Protein AF-A0A8J7HAN5-F1 (afdb_monomer_lite)

InterPro domains:
  IPR027417 P-loop containing nucleoside triphosphate hydrolase [G3DSA:3.40.50.300] (6-75)
  IPR027417 P-loop containing nucleoside triphosphate hydrolase [SSF52540] (19-69)

Sequence (77 aa):
MNPLNKPKSLQDILKQRQQSGFVGREEQVNVFRQNLKLPLEDSRRHFLFNVWGQGRVGKTTLLRQFRQIAESYKVSP

Organism: NCBI:txid1725252

pLDDT: mean 82.45, std 14.67, range [42.78, 96.25]

Radius of gyration: 15.97 Å; chains: 1; bounding box: 31×27×50 Å

Structure (mmCIF, N/CA/C/O backbone):
data_AF-A0A8J7HAN5-F1
#
_entry.id   AF-A0A8J7HAN5-F1
#
loop_
_atom_site.group_PDB
_atom_site.id
_atom_site.type_symbol
_atom_site.label_atom_id
_atom_site.label_alt_id
_atom_site.label_comp_id
_atom_site.label_asym_id
_atom_site.label_entity_id
_atom_site.label_seq_id
_atom_site.pdbx_PDB_ins_code
_atom_site.Cartn_x
_atom_site.Cartn_y
_atom_site.Cartn_z
_atom_site.occupancy
_atom_site.B_iso_or_equiv
_atom_site.auth_seq_id
_atom_site.auth_comp_id
_atom_site.auth_asym_id
_atom_site.auth_atom_id
_atom_site.pdbx_PDB_model_num
ATOM 1 N N . MET A 1 1 ? 7.056 -9.073 36.347 1.00 45.41 1 MET A N 1
ATOM 2 C CA . MET A 1 1 ? 5.875 -8.690 35.538 1.00 45.41 1 MET A CA 1
ATOM 3 C C . MET A 1 1 ? 6.239 -8.830 34.068 1.00 45.41 1 MET A C 1
ATOM 5 O O . MET A 1 1 ? 7.110 -8.101 33.617 1.00 45.41 1 MET A O 1
ATOM 9 N N . ASN A 1 2 ? 5.632 -9.773 33.341 1.00 43.16 2 ASN A N 1
ATOM 10 C CA . ASN A 1 2 ? 5.879 -9.932 31.905 1.00 43.16 2 ASN A CA 1
ATOM 11 C C . ASN A 1 2 ? 5.128 -8.834 31.125 1.00 43.16 2 ASN A C 1
ATOM 13 O O . ASN A 1 2 ? 3.898 -8.795 31.198 1.00 43.16 2 ASN A O 1
ATOM 17 N N . PRO A 1 3 ? 5.813 -7.966 30.357 1.00 57.00 3 PRO A N 1
ATOM 18 C CA . PRO A 1 3 ? 5.183 -6.863 29.618 1.00 57.00 3 PRO A CA 1
ATOM 19 C C . PRO A 1 3 ? 4.264 -7.316 28.464 1.00 57.00 3 PRO A C 1
ATOM 21 O O . PRO A 1 3 ? 3.608 -6.486 27.841 1.00 57.00 3 PRO A O 1
ATOM 24 N N . LEU A 1 4 ? 4.179 -8.623 28.200 1.00 62.00 4 LEU A N 1
ATOM 25 C CA . LEU A 1 4 ? 3.404 -9.236 27.115 1.00 62.00 4 LEU A CA 1
ATOM 26 C C . LEU A 1 4 ? 1.919 -9.482 27.438 1.00 62.00 4 LEU A C 1
ATOM 28 O O . LEU A 1 4 ? 1.167 -9.836 26.538 1.00 62.00 4 LEU A O 1
ATOM 32 N N . ASN A 1 5 ? 1.480 -9.274 28.686 1.00 62.16 5 ASN A N 1
ATOM 33 C CA . ASN A 1 5 ? 0.115 -9.596 29.133 1.00 62.16 5 ASN A CA 1
ATOM 34 C C . ASN A 1 5 ? -0.725 -8.354 29.490 1.00 62.16 5 ASN A C 1
ATOM 36 O O . ASN A 1 5 ? -1.517 -8.372 30.431 1.00 62.16 5 ASN A O 1
ATOM 40 N N . LYS A 1 6 ? -0.558 -7.244 28.755 1.00 69.12 6 LYS A N 1
ATOM 41 C CA . LYS A 1 6 ? -1.517 -6.131 28.839 1.00 69.12 6 LYS A CA 1
ATOM 42 C C . LYS A 1 6 ? -2.760 -6.481 28.011 1.00 69.12 6 LYS A C 1
ATOM 44 O O . LYS A 1 6 ? -2.611 -6.724 26.811 1.00 69.12 6 LYS A O 1
ATOM 49 N N . PRO A 1 7 ? -3.973 -6.486 28.596 1.00 76.12 7 PRO A N 1
ATOM 50 C CA . PRO A 1 7 ? -5.189 -6.631 27.808 1.00 76.12 7 PRO A CA 1
ATOM 51 C C . PRO A 1 7 ? -5.242 -5.499 26.777 1.00 76.12 7 PRO A C 1
ATOM 53 O O . PRO A 1 7 ? -5.030 -4.332 27.120 1.00 76.12 7 PRO A O 1
ATOM 56 N N . LYS A 1 8 ? -5.468 -5.848 25.503 1.00 78.06 8 LYS A N 1
ATOM 57 C CA . LYS A 1 8 ? -5.577 -4.861 24.420 1.00 78.06 8 LYS A CA 1
ATOM 58 C C . LYS A 1 8 ? -6.655 -3.848 24.788 1.00 78.06 8 LYS A C 1
ATOM 60 O O . LYS A 1 8 ? -7.768 -4.237 25.144 1.00 78.06 8 LYS A O 1
ATOM 65 N N . SER A 1 9 ? -6.336 -2.561 24.690 1.00 87.06 9 SER A N 1
ATOM 66 C CA . SER A 1 9 ? -7.332 -1.528 24.957 1.00 87.06 9 SER A CA 1
ATOM 67 C C . SER A 1 9 ? -8.449 -1.594 23.912 1.00 87.06 9 SER A C 1
ATOM 69 O O . SER A 1 9 ? -8.246 -2.067 22.790 1.00 87.06 9 SER A O 1
ATOM 71 N N . LEU A 1 10 ? -9.629 -1.063 24.241 1.00 80.81 10 LEU A N 1
ATOM 72 C CA . LEU A 1 10 ? -10.714 -0.911 23.267 1.00 80.81 10 LEU A CA 1
ATOM 73 C C . LEU A 1 10 ? -10.236 -0.159 22.012 1.00 80.81 10 LEU A C 1
ATOM 75 O O . LEU A 1 10 ? -10.617 -0.508 20.898 1.00 80.81 10 LEU A O 1
ATOM 79 N N . GLN A 1 11 ? -9.343 0.820 22.178 1.00 79.69 11 GLN A N 1
ATOM 80 C CA . GLN A 1 11 ? -8.744 1.544 21.059 1.00 79.69 11 GLN A CA 1
ATOM 81 C C . GLN A 1 11 ? -7.865 0.643 20.184 1.00 79.69 11 GLN A C 1
ATOM 83 O O . GLN A 1 11 ? -7.918 0.757 18.961 1.00 79.69 11 GLN A O 1
ATOM 88 N N . ASP A 1 12 ? -7.087 -0.265 20.776 1.00 80.38 12 ASP A N 1
ATOM 89 C CA . ASP A 1 12 ? -6.254 -1.217 20.031 1.00 80.38 12 ASP A CA 1
ATOM 90 C C . ASP A 1 12 ? -7.111 -2.234 19.276 1.00 80.38 12 ASP A C 1
ATOM 92 O O . ASP A 1 12 ? -6.847 -2.528 18.110 1.00 80.38 12 ASP A O 1
ATOM 96 N N . ILE A 1 13 ? -8.186 -2.713 19.907 1.00 81.50 13 ILE A N 1
ATOM 97 C CA . ILE A 1 13 ? -9.153 -3.627 19.287 1.00 81.50 13 ILE A CA 1
ATOM 98 C C . ILE A 1 13 ? -9.851 -2.941 18.106 1.00 81.50 13 ILE A C 1
ATOM 100 O O . ILE A 1 13 ? -9.948 -3.522 17.024 1.00 81.50 13 ILE A O 1
ATOM 104 N N . LEU A 1 14 ? -10.303 -1.695 18.275 1.00 77.88 14 LEU A N 1
ATOM 105 C CA . LEU A 1 14 ? -10.943 -0.927 17.205 1.00 77.88 14 LEU A CA 1
ATOM 106 C C . LEU A 1 14 ? -9.968 -0.603 16.066 1.00 77.88 14 LEU A C 1
ATOM 108 O O . LEU A 1 14 ? -10.335 -0.760 14.904 1.00 77.88 14 LEU A O 1
ATOM 112 N N . LYS A 1 15 ? -8.715 -0.228 16.364 1.00 71.44 15 LYS A N 1
ATOM 113 C CA . LYS A 1 15 ? -7.668 -0.027 15.345 1.00 71.44 15 LYS A CA 1
ATOM 114 C C . LYS A 1 15 ? -7.405 -1.303 14.545 1.00 71.44 15 LYS A C 1
ATOM 116 O O . LYS A 1 15 ? -7.319 -1.233 13.322 1.00 71.44 15 LYS A O 1
ATOM 121 N N . GLN A 1 16 ? -7.315 -2.452 15.216 1.00 71.56 16 GLN A N 1
ATOM 122 C CA . GLN A 1 16 ? -7.116 -3.750 14.569 1.00 71.56 16 GLN A CA 1
ATOM 123 C C . G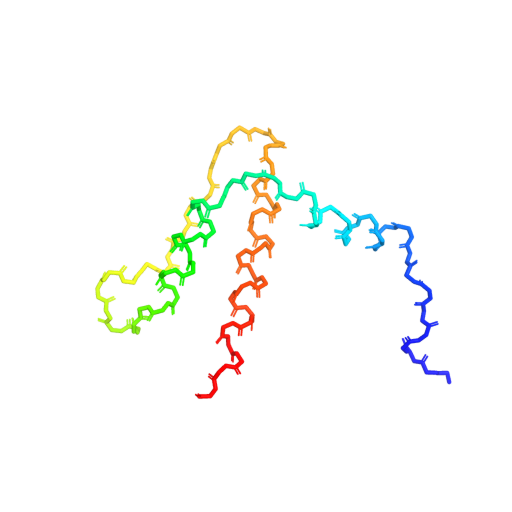LN A 1 16 ? -8.306 -4.109 13.662 1.00 71.56 16 GLN A C 1
ATOM 125 O O . GLN A 1 16 ? -8.115 -4.489 12.512 1.00 71.56 16 GLN A O 1
ATOM 130 N N . ARG A 1 17 ? -9.545 -3.928 14.136 1.00 68.88 17 ARG A N 1
ATOM 131 C CA . ARG A 1 17 ? -10.761 -4.211 13.348 1.00 68.88 17 ARG A CA 1
ATOM 132 C C . ARG A 1 17 ? -10.966 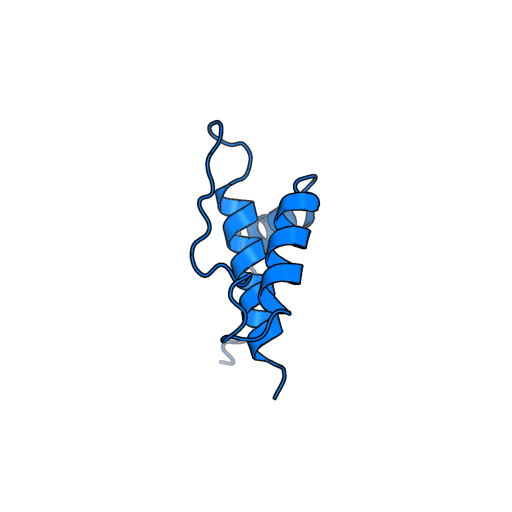-3.240 12.183 1.00 68.88 17 ARG A C 1
ATOM 134 O O . ARG A 1 17 ? -11.495 -3.616 11.141 1.00 68.88 17 ARG A O 1
ATOM 141 N N . GLN A 1 18 ? -10.518 -1.995 12.320 1.00 65.44 18 GLN A N 1
ATOM 142 C CA . GLN A 1 18 ? -10.570 -1.014 11.237 1.00 65.44 18 GLN A CA 1
ATOM 143 C C . GLN A 1 18 ? -9.615 -1.377 10.085 1.00 65.44 18 GLN A C 1
ATOM 145 O O . GLN A 1 18 ? -9.882 -1.013 8.943 1.00 65.44 18 GLN A O 1
ATOM 150 N N . GLN A 1 19 ? -8.539 -2.130 10.354 1.00 61.59 19 GLN A N 1
ATOM 151 C CA . GLN A 1 19 ? -7.667 -2.679 9.308 1.00 61.59 19 GLN A CA 1
ATOM 152 C C . GLN A 1 19 ? -8.348 -3.804 8.515 1.00 61.59 19 GLN A C 1
ATOM 154 O O . GLN A 1 19 ? -8.132 -3.883 7.310 1.00 61.59 19 GLN A O 1
ATOM 159 N N . SER A 1 20 ? -9.197 -4.623 9.153 1.00 56.59 20 SER A N 1
ATOM 160 C CA . SER A 1 20 ? -9.980 -5.673 8.475 1.00 56.59 20 SER A CA 1
ATOM 161 C C . SER A 1 20 ? -11.217 -5.150 7.737 1.00 56.59 20 SER A C 1
ATOM 163 O O . SER A 1 20 ? -11.744 -5.839 6.875 1.00 56.59 20 SER A O 1
ATOM 165 N N . GLY A 1 21 ? -11.678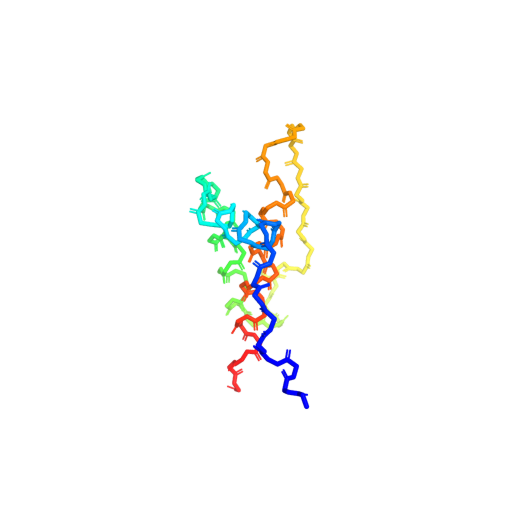 -3.935 8.053 1.00 54.88 21 GLY A N 1
ATOM 166 C CA . GLY A 1 21 ? -12.781 -3.260 7.356 1.00 54.88 21 GLY A CA 1
ATOM 167 C C . GLY A 1 21 ? -12.342 -2.418 6.153 1.00 54.88 21 GLY A C 1
ATOM 168 O O . GLY A 1 21 ? -13.102 -1.565 5.697 1.00 54.88 21 GLY A O 1
ATOM 169 N N . PHE A 1 22 ? -11.106 -2.583 5.676 1.00 63.53 22 PHE A N 1
ATOM 170 C CA . PHE A 1 22 ? -10.606 -1.857 4.513 1.00 63.53 22 PHE A CA 1
ATOM 171 C C . PHE A 1 22 ? -11.198 -2.456 3.232 1.00 63.53 22 PHE A C 1
ATOM 173 O O . PHE A 1 22 ? -10.676 -3.426 2.693 1.00 63.53 22 PHE A O 1
ATOM 180 N N . VAL A 1 23 ? -12.318 -1.893 2.780 1.00 64.94 23 VAL A N 1
ATOM 181 C CA . VAL A 1 23 ? -13.014 -2.309 1.557 1.00 64.94 23 VAL A CA 1
ATOM 182 C C . VAL A 1 23 ? -12.648 -1.371 0.407 1.00 64.94 23 VAL A C 1
ATOM 184 O O . VAL A 1 23 ? -12.609 -0.148 0.568 1.00 64.94 23 VAL A O 1
ATOM 187 N N . GLY A 1 24 ? -12.396 -1.952 -0.766 1.00 72.31 24 GLY A N 1
ATOM 188 C CA . GLY A 1 24 ? -11.919 -1.232 -1.943 1.00 72.31 24 GLY A CA 1
ATOM 189 C C . GLY A 1 24 ? -10.419 -0.927 -1.886 1.00 72.31 24 GLY A C 1
ATOM 190 O O . GLY A 1 24 ? -9.715 -1.285 -0.948 1.00 72.31 24 GLY A O 1
ATOM 191 N N . ARG A 1 25 ? -9.922 -0.243 -2.921 1.00 85.56 25 ARG A N 1
ATOM 192 C CA . ARG A 1 25 ? -8.498 0.099 -3.119 1.00 85.56 25 ARG A CA 1
ATOM 193 C C . ARG A 1 25 ? -7.548 -1.072 -3.397 1.00 85.56 25 ARG A C 1
ATOM 195 O O . ARG A 1 25 ? -6.330 -0.924 -3.272 1.00 85.56 25 ARG A O 1
ATOM 202 N N . GLU A 1 26 ? -8.091 -2.219 -3.794 1.00 87.00 26 GLU A N 1
ATOM 203 C CA . GLU A 1 26 ? -7.294 -3.392 -4.164 1.00 87.00 26 GLU A CA 1
ATOM 204 C C . GLU A 1 26 ? -6.320 -3.085 -5.298 1.00 87.00 26 GLU A C 1
ATOM 206 O O . GLU A 1 26 ? -5.178 -3.529 -5.260 1.00 87.00 26 GLU A O 1
ATOM 211 N N . GLU A 1 27 ? -6.734 -2.262 -6.260 1.00 90.12 27 GLU A N 1
ATOM 212 C CA . GLU A 1 27 ? -5.877 -1.829 -7.358 1.00 90.12 27 GLU A CA 1
ATOM 213 C C . GLU A 1 27 ? -4.643 -1.075 -6.847 1.00 90.12 27 GLU A C 1
ATOM 215 O O . GLU A 1 27 ? -3.520 -1.445 -7.175 1.00 90.12 27 GLU A O 1
ATOM 220 N N . GLN A 1 28 ? -4.814 -0.081 -5.967 1.00 93.19 28 GLN A N 1
ATOM 221 C CA . GLN A 1 28 ? -3.688 0.674 -5.407 1.00 93.19 28 GLN A CA 1
ATOM 222 C C . GLN A 1 28 ? -2.765 -0.225 -4.572 1.00 93.19 28 GLN A C 1
ATOM 224 O O . GLN A 1 28 ? -1.543 -0.085 -4.629 1.00 93.19 28 GLN A O 1
ATOM 229 N N . VAL A 1 29 ? -3.336 -1.167 -3.816 1.00 92.88 29 VAL A N 1
ATOM 230 C CA . VAL A 1 29 ? -2.573 -2.173 -3.065 1.00 92.88 29 VAL A CA 1
ATOM 231 C C . VAL A 1 29 ? -1.788 -3.091 -4.000 1.00 92.88 29 VAL A C 1
ATOM 233 O O . VAL A 1 29 ? -0.613 -3.360 -3.747 1.00 92.88 29 VAL A O 1
ATOM 236 N N . ASN A 1 30 ? -2.400 -3.547 -5.090 1.00 94.00 30 ASN A N 1
ATOM 237 C CA . ASN A 1 30 ? -1.750 -4.405 -6.069 1.00 94.00 30 ASN A CA 1
ATOM 238 C C . ASN A 1 30 ? -0.636 -3.665 -6.805 1.00 94.00 30 ASN A C 1
ATOM 240 O O . ASN A 1 30 ? 0.459 -4.209 -6.891 1.00 94.00 30 ASN A O 1
ATOM 244 N N . VAL A 1 31 ? -0.851 -2.421 -7.241 1.00 95.38 31 VAL A N 1
ATOM 245 C CA . VAL A 1 31 ? 0.201 -1.588 -7.850 1.00 95.38 31 VAL A CA 1
ATOM 246 C C . VAL A 1 31 ? 1.403 -1.471 -6.912 1.00 95.38 31 VAL A C 1
ATOM 248 O O . VAL A 1 31 ? 2.533 -1.723 -7.326 1.00 95.38 31 VAL A O 1
ATOM 251 N N . PHE A 1 32 ? 1.173 -1.180 -5.628 1.00 96.06 32 PHE A N 1
ATOM 252 C CA . PHE A 1 32 ? 2.255 -1.095 -4.647 1.00 96.06 32 PHE A CA 1
ATOM 253 C C . PHE A 1 32 ? 2.987 -2.435 -4.459 1.00 96.06 32 PHE A C 1
ATOM 255 O O . PHE A 1 32 ? 4.216 -2.473 -4.455 1.00 96.06 32 PHE A O 1
ATOM 262 N N . ARG A 1 33 ? 2.257 -3.556 -4.368 1.00 95.06 33 ARG A N 1
ATOM 263 C CA . ARG A 1 33 ? 2.856 -4.900 -4.271 1.00 95.06 33 ARG A CA 1
ATOM 264 C C . ARG A 1 33 ? 3.683 -5.263 -5.496 1.00 95.06 33 ARG A C 1
ATOM 266 O O . ARG A 1 33 ? 4.773 -5.795 -5.335 1.00 95.06 33 ARG A O 1
ATOM 273 N N . GLN A 1 34 ? 3.176 -5.010 -6.702 1.00 95.62 34 GLN A N 1
ATOM 274 C CA . GLN A 1 34 ? 3.914 -5.314 -7.929 1.00 95.62 34 GLN A CA 1
ATOM 275 C C . GLN A 1 34 ? 5.173 -4.453 -8.036 1.00 95.62 34 GLN A C 1
ATOM 277 O O . GLN A 1 34 ? 6.226 -4.971 -8.385 1.00 95.62 34 GLN A O 1
ATOM 282 N N . ASN A 1 35 ? 5.101 -3.183 -7.635 1.00 96.25 35 ASN A N 1
ATOM 283 C CA . ASN A 1 35 ? 6.267 -2.310 -7.581 1.00 96.25 35 ASN A CA 1
ATOM 284 C C . ASN A 1 35 ? 7.373 -2.843 -6.653 1.00 96.25 35 ASN A C 1
ATOM 286 O O . ASN A 1 35 ? 8.547 -2.788 -7.004 1.00 96.25 35 ASN A O 1
ATOM 290 N N . LEU A 1 36 ? 7.015 -3.389 -5.484 1.00 94.75 36 LEU A N 1
ATOM 291 C CA . LEU A 1 36 ? 7.995 -3.974 -4.559 1.00 94.75 36 LEU A CA 1
ATOM 292 C C . LEU A 1 36 ? 8.689 -5.228 -5.111 1.00 94.75 36 LEU A C 1
ATOM 294 O O . LEU A 1 36 ? 9.798 -5.529 -4.674 1.00 94.75 36 LEU A O 1
ATOM 298 N N . LYS A 1 37 ? 8.068 -5.931 -6.068 1.00 94.00 37 LYS A N 1
ATOM 299 C CA . LYS A 1 37 ? 8.659 -7.104 -6.730 1.00 94.00 37 LYS A CA 1
ATOM 300 C C . LYS A 1 37 ? 9.708 -6.763 -7.781 1.00 94.00 37 LYS A C 1
ATOM 302 O O . LYS A 1 37 ? 10.473 -7.643 -8.163 1.00 94.00 37 LYS A O 1
ATOM 307 N N . LEU A 1 38 ? 9.732 -5.526 -8.268 1.00 94.94 38 LEU A N 1
ATOM 308 C CA . LEU A 1 38 ? 10.731 -5.094 -9.241 1.00 94.94 38 LEU A CA 1
ATOM 309 C C . LEU A 1 38 ? 12.104 -4.957 -8.560 1.00 94.94 38 LEU A C 1
ATOM 311 O O . LEU A 1 38 ? 12.148 -4.499 -7.419 1.00 94.94 38 LEU A O 1
ATOM 315 N N . PRO A 1 39 ? 13.223 -5.305 -9.217 1.00 92.62 39 PRO A N 1
ATOM 316 C CA . PRO A 1 39 ? 14.574 -5.016 -8.723 1.00 92.62 39 PRO A CA 1
ATOM 317 C C . PRO A 1 39 ? 14.807 -3.522 -8.453 1.00 92.62 39 PRO A C 1
ATOM 319 O O . PRO A 1 39 ? 14.067 -2.676 -8.954 1.00 92.62 39 PRO A O 1
ATOM 322 N N . LEU A 1 40 ? 15.817 -3.179 -7.648 1.00 91.31 40 LEU A N 1
ATOM 323 C CA . LEU A 1 40 ? 16.107 -1.775 -7.314 1.00 91.31 40 LEU A CA 1
ATOM 324 C C . LEU A 1 40 ? 16.603 -0.979 -8.527 1.00 91.31 40 LEU A C 1
ATOM 326 O O . LEU A 1 40 ? 16.345 0.217 -8.621 1.00 91.31 40 LEU A O 1
ATOM 330 N N . GLU A 1 41 ? 17.269 -1.658 -9.453 1.00 94.69 41 GLU A N 1
ATOM 331 C CA . GLU A 1 41 ? 17.852 -1.115 -10.676 1.00 94.69 41 GLU A CA 1
ATOM 332 C C . GLU A 1 41 ? 16.837 -1.044 -11.829 1.00 94.69 41 GLU A C 1
ATOM 334 O O . GLU A 1 41 ? 17.124 -0.465 -12.876 1.00 94.69 41 GLU A O 1
ATOM 339 N N . ASP A 1 42 ? 15.645 -1.628 -11.660 1.00 96.06 42 ASP A N 1
ATOM 340 C CA . ASP A 1 42 ? 14.595 -1.589 -12.676 1.00 96.06 42 ASP A CA 1
ATOM 341 C C . ASP A 1 42 ? 13.992 -0.182 -12.748 1.00 96.06 42 ASP A C 1
ATOM 343 O O . ASP A 1 42 ? 13.422 0.322 -11.780 1.00 96.06 42 ASP A O 1
ATOM 347 N N . SER A 1 43 ? 14.068 0.448 -13.921 1.00 95.00 43 SER A N 1
ATOM 348 C CA . SER A 1 43 ? 13.569 1.809 -14.151 1.00 95.00 43 SER A CA 1
ATOM 349 C C . SER A 1 43 ? 12.057 1.956 -13.956 1.00 95.00 43 SER A C 1
ATOM 351 O O . SER A 1 43 ? 11.564 3.064 -13.745 1.00 95.00 43 SER A O 1
ATOM 353 N N . ARG A 1 44 ? 11.306 0.850 -13.992 1.00 95.44 44 ARG A N 1
ATOM 354 C CA . ARG A 1 44 ? 9.864 0.828 -13.709 1.00 95.44 44 ARG A CA 1
ATOM 355 C C . ARG A 1 44 ? 9.569 0.872 -12.213 1.00 95.44 44 ARG A C 1
ATOM 357 O O . ARG A 1 44 ? 8.415 1.064 -11.835 1.00 95.44 44 ARG A O 1
ATOM 364 N N . ARG A 1 45 ? 10.575 0.678 -11.352 1.00 96.12 45 ARG A N 1
ATOM 365 C CA . ARG A 1 45 ? 10.397 0.734 -9.905 1.00 96.12 45 ARG A CA 1
ATOM 366 C C . ARG A 1 45 ? 10.232 2.179 -9.453 1.00 96.12 45 ARG A C 1
ATOM 368 O O . ARG A 1 45 ? 11.139 3.003 -9.501 1.00 96.12 45 ARG A O 1
ATOM 375 N N . HIS A 1 46 ? 9.048 2.479 -8.951 1.00 95.50 46 HIS A N 1
ATOM 376 C CA . HIS A 1 46 ? 8.719 3.753 -8.345 1.00 95.50 46 HIS A CA 1
ATOM 377 C C . HIS A 1 46 ? 9.124 3.774 -6.868 1.00 95.50 46 HIS A C 1
ATOM 379 O O . HIS A 1 46 ? 8.780 2.882 -6.089 1.00 95.50 46 HIS A O 1
ATOM 385 N N . PHE A 1 47 ? 9.824 4.835 -6.466 1.00 93.38 47 PHE A N 1
ATOM 386 C CA . PHE A 1 47 ? 10.220 5.070 -5.072 1.00 93.38 47 PHE A CA 1
ATOM 387 C C . PHE A 1 47 ? 9.290 6.047 -4.344 1.00 93.38 47 PHE A C 1
ATOM 389 O O . PHE A 1 47 ? 9.206 6.022 -3.117 1.00 93.38 47 PHE A O 1
ATOM 396 N N . LEU A 1 48 ? 8.563 6.882 -5.089 1.00 95.06 48 LEU A N 1
ATOM 397 C CA . LEU A 1 48 ? 7.646 7.882 -4.553 1.00 95.06 48 LEU A CA 1
ATOM 398 C C . LEU A 1 48 ? 6.204 7.541 -4.936 1.00 95.06 48 LEU A C 1
ATOM 400 O O . LEU A 1 48 ? 5.891 7.375 -6.112 1.00 95.06 48 LEU A O 1
ATOM 404 N N . PHE A 1 49 ? 5.323 7.485 -3.937 1.00 94.25 49 PHE A N 1
ATOM 405 C CA . PHE A 1 49 ? 3.889 7.271 -4.118 1.00 94.25 49 PHE A CA 1
ATOM 406 C C . PHE A 1 49 ? 3.106 8.440 -3.526 1.00 94.25 49 PHE A C 1
ATOM 408 O O . PHE A 1 49 ? 3.121 8.661 -2.316 1.00 94.25 49 PHE A O 1
ATOM 415 N N . ASN A 1 50 ? 2.366 9.150 -4.376 1.00 94.50 50 ASN A N 1
ATOM 416 C CA . ASN A 1 50 ? 1.481 10.230 -3.953 1.00 94.50 50 ASN A CA 1
ATOM 417 C C . ASN A 1 50 ? 0.060 9.696 -3.740 1.00 94.50 50 ASN A C 1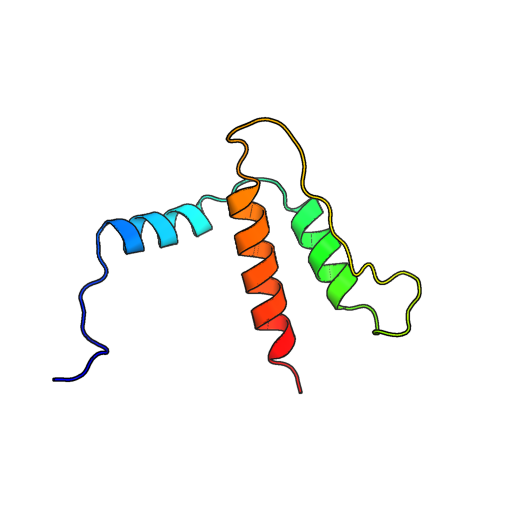
ATOM 419 O O . ASN A 1 50 ? -0.578 9.220 -4.677 1.00 94.50 50 ASN A O 1
ATOM 423 N N . VAL A 1 51 ? -0.462 9.808 -2.516 1.00 91.69 51 VAL A N 1
ATOM 424 C CA . VAL A 1 51 ? -1.831 9.387 -2.177 1.00 91.69 51 VAL A CA 1
ATOM 425 C C . VAL A 1 51 ? -2.701 10.614 -1.927 1.00 91.69 51 VAL A C 1
ATOM 427 O O . VAL A 1 51 ? -2.582 11.284 -0.902 1.00 91.69 51 VAL A O 1
ATOM 430 N N . TRP A 1 52 ? -3.620 10.883 -2.849 1.00 91.31 52 TRP A N 1
ATOM 431 C CA . TRP A 1 52 ? -4.522 12.033 -2.816 1.00 91.31 52 TRP A CA 1
ATOM 432 C C . TRP A 1 52 ? -5.983 11.600 -3.005 1.00 91.31 52 TRP A C 1
ATOM 434 O O . TRP A 1 52 ? -6.283 10.432 -3.248 1.00 91.31 52 TRP A O 1
ATOM 444 N N . GLY A 1 53 ? -6.915 12.528 -2.782 1.00 87.25 53 GLY A N 1
ATOM 445 C CA . GLY A 1 53 ? -8.357 12.286 -2.886 1.00 87.25 53 GLY A CA 1
ATOM 446 C C . GLY A 1 53 ? -9.155 12.989 -1.791 1.00 87.25 53 GLY A C 1
ATOM 447 O O . GLY A 1 53 ? -8.585 13.643 -0.915 1.00 87.25 53 GLY A O 1
ATOM 448 N N . GLN A 1 54 ? -10.474 12.810 -1.806 1.00 88.00 54 GLN A N 1
ATOM 449 C CA . GLN A 1 54 ? -11.407 13.486 -0.898 1.00 88.00 54 GLN A CA 1
ATOM 450 C C . GLN A 1 54 ? -11.151 13.185 0.592 1.00 88.00 54 GLN A C 1
ATOM 452 O O . GLN A 1 54 ? -10.499 12.200 0.961 1.00 88.00 54 GLN A O 1
ATOM 457 N N . GLY A 1 55 ? -11.619 14.065 1.479 1.00 87.38 55 GLY A N 1
ATOM 458 C CA . GLY A 1 55 ? -11.498 13.888 2.930 1.00 87.38 55 GLY A CA 1
ATOM 459 C C . GLY A 1 55 ? -12.165 12.594 3.419 1.00 87.38 55 GLY A C 1
ATOM 460 O O . GLY A 1 55 ? -13.153 12.149 2.852 1.00 87.38 55 GLY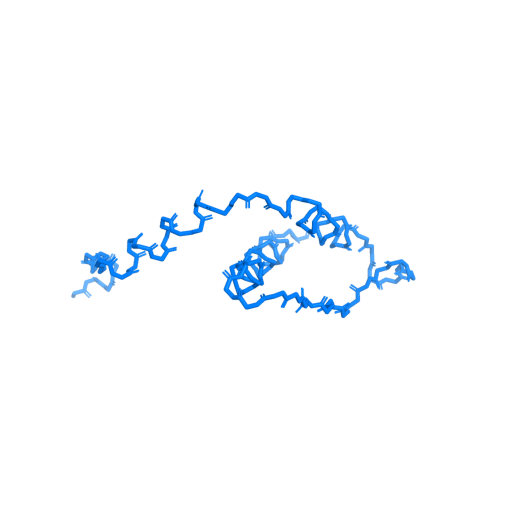 A O 1
ATOM 461 N N . ARG A 1 56 ? -11.616 11.971 4.471 1.00 82.38 56 ARG A N 1
ATOM 462 C CA . ARG A 1 56 ? -12.179 10.779 5.155 1.00 82.38 56 ARG A CA 1
ATOM 463 C C . ARG A 1 56 ? -12.366 9.495 4.319 1.00 82.38 56 ARG A C 1
ATOM 465 O O . ARG A 1 56 ? -12.763 8.486 4.883 1.00 82.38 56 ARG A O 1
ATOM 472 N N . VAL A 1 57 ? -11.952 9.449 3.049 1.00 84.00 57 VAL A N 1
ATOM 473 C CA . VAL A 1 57 ? -12.050 8.249 2.175 1.00 84.00 57 VAL A CA 1
ATOM 474 C C . VAL A 1 57 ? -11.051 7.114 2.480 1.00 84.00 57 VAL A C 1
ATOM 476 O O . VAL A 1 57 ? -10.828 6.242 1.645 1.00 84.00 57 VAL A O 1
ATOM 479 N N . GLY A 1 58 ? -10.385 7.137 3.639 1.00 86.19 58 GLY A N 1
ATOM 480 C CA . GLY A 1 58 ? -9.480 6.057 4.057 1.00 86.19 58 GLY A CA 1
ATOM 481 C C . GLY A 1 58 ? -8.036 6.125 3.537 1.00 86.19 58 GLY A C 1
ATOM 482 O O . GLY A 1 58 ? -7.324 5.129 3.618 1.00 86.19 58 GLY A O 1
ATOM 483 N N . LYS A 1 59 ? -7.548 7.280 3.060 1.00 92.25 59 LYS A N 1
ATOM 484 C CA . LYS A 1 59 ? -6.146 7.445 2.602 1.00 92.25 59 LYS A CA 1
ATOM 485 C C . LYS A 1 59 ? -5.112 7.060 3.670 1.00 92.25 59 LYS A C 1
ATOM 487 O O . LYS A 1 59 ? -4.167 6.336 3.384 1.00 92.25 59 LYS A O 1
ATOM 492 N N . THR A 1 60 ? -5.312 7.493 4.918 1.00 89.50 60 THR A N 1
ATOM 493 C CA . THR A 1 60 ? -4.435 7.119 6.042 1.00 89.50 60 THR A CA 1
ATOM 494 C C . THR A 1 60 ? -4.459 5.612 6.300 1.00 89.50 60 THR A C 1
ATOM 496 O O . THR A 1 60 ? -3.431 5.033 6.641 1.00 89.50 60 THR A O 1
ATOM 499 N N . THR A 1 61 ? -5.608 4.961 6.109 1.00 88.31 61 THR A N 1
ATOM 500 C CA . THR A 1 61 ? -5.729 3.503 6.216 1.00 88.31 61 THR A CA 1
ATOM 501 C C . THR A 1 61 ? -4.955 2.807 5.096 1.00 88.31 61 THR A C 1
ATOM 503 O O . THR A 1 61 ? -4.191 1.891 5.387 1.00 88.31 61 THR A O 1
ATOM 506 N N . LEU A 1 62 ? -5.052 3.294 3.853 1.00 90.44 62 LEU A N 1
ATOM 507 C CA . LEU A 1 62 ? -4.266 2.788 2.72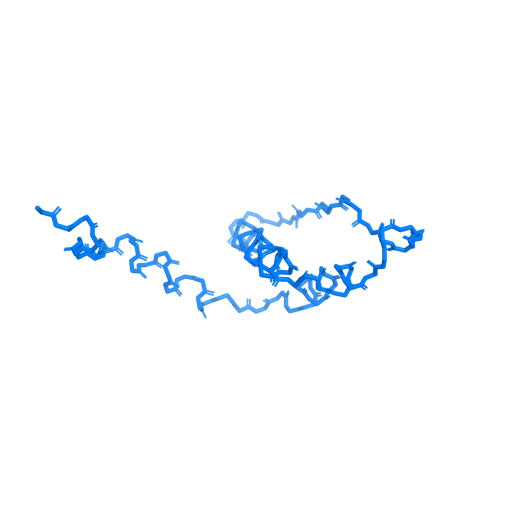0 1.00 90.44 62 LEU A CA 1
ATOM 508 C C . LEU A 1 62 ? -2.753 2.909 2.972 1.00 90.44 62 LEU A C 1
ATOM 510 O O . LEU A 1 62 ? -2.016 1.951 2.763 1.00 90.44 62 LEU A O 1
ATOM 514 N N . LEU A 1 63 ? -2.285 4.043 3.500 1.00 92.56 63 LEU A N 1
ATOM 515 C CA . LEU A 1 63 ? -0.868 4.224 3.844 1.00 92.56 63 LEU A CA 1
ATOM 516 C C . LEU A 1 63 ? -0.396 3.257 4.943 1.00 92.56 63 LEU A C 1
ATOM 518 O O . LEU A 1 63 ? 0.732 2.768 4.893 1.00 92.56 63 LEU A O 1
ATOM 522 N N . ARG A 1 64 ? -1.254 2.931 5.921 1.00 90.75 64 ARG A N 1
ATOM 523 C CA . ARG A 1 64 ? -0.950 1.898 6.927 1.00 90.75 64 ARG A CA 1
ATOM 524 C C . ARG A 1 64 ? -0.836 0.506 6.297 1.00 90.75 64 ARG A C 1
ATOM 526 O O . ARG A 1 64 ? 0.058 -0.237 6.684 1.00 90.75 64 ARG A O 1
ATOM 533 N N . GLN A 1 65 ? -1.681 0.184 5.316 1.00 90.44 65 GLN A N 1
ATOM 534 C CA . GLN A 1 65 ? -1.589 -1.069 4.555 1.00 90.44 65 GLN A CA 1
ATOM 535 C C . GLN A 1 65 ? -0.287 -1.143 3.746 1.00 90.44 65 GLN A C 1
ATOM 537 O O . GLN A 1 65 ? 0.421 -2.144 3.819 1.00 90.44 65 GLN A O 1
ATOM 542 N N . PHE A 1 66 ? 0.092 -0.069 3.041 1.00 93.62 66 PHE A N 1
ATOM 543 C CA . PHE A 1 66 ? 1.376 -0.006 2.326 1.00 93.62 66 PHE A CA 1
ATOM 544 C C . PHE A 1 66 ? 2.560 -0.243 3.260 1.00 93.62 66 PHE A C 1
ATOM 546 O O . PHE A 1 66 ? 3.456 -1.017 2.935 1.00 93.62 66 PHE A O 1
ATOM 553 N N . ARG A 1 67 ? 2.539 0.366 4.450 1.00 92.75 67 ARG A N 1
ATOM 554 C CA . ARG A 1 67 ? 3.569 0.135 5.463 1.00 92.75 67 ARG A CA 1
ATOM 555 C C . ARG A 1 67 ? 3.654 -1.336 5.874 1.00 92.75 67 ARG A C 1
ATOM 557 O O . ARG A 1 67 ? 4.749 -1.882 5.854 1.00 92.75 67 ARG A O 1
ATOM 564 N N . GLN A 1 68 ? 2.528 -1.972 6.196 1.00 91.31 68 GLN A N 1
ATOM 565 C CA . GLN A 1 68 ? 2.502 -3.387 6.588 1.00 91.31 68 GLN A CA 1
ATOM 566 C C . GLN A 1 68 ? 3.028 -4.304 5.475 1.00 91.31 68 GLN A C 1
ATOM 568 O O . GLN A 1 68 ? 3.813 -5.208 5.742 1.00 91.31 68 GLN A O 1
ATOM 573 N N . ILE A 1 69 ? 2.651 -4.038 4.221 1.00 92.38 69 ILE A N 1
ATOM 574 C CA . ILE A 1 69 ? 3.139 -4.783 3.051 1.00 92.38 69 ILE A CA 1
ATOM 575 C C . ILE A 1 69 ? 4.650 -4.597 2.868 1.00 92.38 69 ILE A C 1
ATOM 577 O O . ILE A 1 69 ? 5.371 -5.557 2.610 1.00 92.38 69 ILE A O 1
ATOM 581 N N . ALA A 1 70 ? 5.151 -3.367 2.995 1.00 92.88 70 ALA A N 1
ATOM 582 C CA . ALA A 1 70 ? 6.581 -3.100 2.885 1.00 92.88 70 ALA A CA 1
ATOM 583 C C . ALA A 1 70 ? 7.371 -3.763 4.025 1.00 92.88 70 ALA A C 1
ATOM 585 O O . ALA A 1 70 ? 8.437 -4.322 3.784 1.00 92.88 70 ALA A O 1
ATOM 586 N N . GLU A 1 71 ? 6.844 -3.733 5.252 1.00 91.75 71 GLU A N 1
ATOM 587 C CA . GLU A 1 71 ? 7.422 -4.428 6.405 1.00 91.75 71 GLU A CA 1
ATOM 588 C C . GLU A 1 71 ? 7.464 -5.942 6.176 1.00 91.75 71 GLU A C 1
ATOM 590 O O . GLU A 1 71 ? 8.498 -6.542 6.445 1.00 91.75 71 GLU A O 1
ATOM 595 N N . SER A 1 72 ? 6.421 -6.552 5.599 1.00 89.00 72 SER A N 1
ATOM 596 C CA . SER A 1 72 ? 6.429 -7.985 5.277 1.00 89.00 72 SER A CA 1
ATOM 597 C C . SER A 1 72 ? 7.395 -8.340 4.142 1.00 89.00 72 SER A C 1
ATOM 599 O O . SER A 1 72 ? 7.958 -9.429 4.136 1.00 89.00 72 SER A O 1
ATOM 601 N N . TYR A 1 73 ? 7.608 -7.431 3.185 1.00 85.62 73 TYR A N 1
ATOM 602 C CA . TYR A 1 73 ? 8.535 -7.650 2.068 1.00 85.62 73 TYR A CA 1
ATOM 603 C C . TYR A 1 73 ? 10.007 -7.600 2.507 1.00 85.62 73 TYR A C 1
ATOM 605 O O . TYR A 1 73 ? 10.847 -8.284 1.936 1.00 85.62 73 TYR A O 1
ATOM 613 N N . LYS A 1 74 ? 10.322 -6.835 3.562 1.00 69.81 74 LYS A N 1
ATOM 614 C CA . LYS A 1 74 ? 11.670 -6.768 4.155 1.00 69.81 74 LYS A CA 1
ATOM 615 C C . LYS A 1 74 ? 12.119 -8.069 4.840 1.00 69.81 74 LYS A C 1
ATOM 617 O O . LYS A 1 74 ? 13.271 -8.149 5.244 1.00 69.81 74 LYS A O 1
ATOM 622 N N . VAL A 1 75 ? 11.233 -9.059 4.994 1.00 55.56 75 VAL A N 1
ATOM 623 C CA . VAL A 1 75 ? 11.502 -10.317 5.722 1.00 55.56 75 VAL A CA 1
ATOM 624 C C . VAL A 1 75 ? 11.925 -11.466 4.787 1.00 55.56 75 VAL A C 1
ATOM 626 O O . VAL A 1 75 ? 12.005 -12.607 5.221 1.00 55.56 75 VAL A O 1
ATOM 629 N N . SER A 1 76 ? 12.217 -11.212 3.509 1.00 42.78 76 SER A N 1
ATOM 630 C CA . SER A 1 76 ? 12.833 -12.225 2.633 1.00 42.78 76 SER A CA 1
ATOM 631 C C . SER A 1 76 ? 14.340 -11.951 2.500 1.00 42.78 76 SER A C 1
ATOM 633 O O . SER A 1 76 ? 14.675 -10.871 2.007 1.00 42.78 76 SER A O 1
ATOM 635 N N . PRO A 1 77 ? 15.221 -12.854 2.988 1.00 48.44 77 PRO A N 1
ATOM 636 C CA . PRO A 1 77 ? 16.663 -12.795 2.746 1.00 48.44 77 PRO A CA 1
ATOM 637 C C . PRO A 1 77 ? 17.007 -12.977 1.266 1.00 48.44 77 PRO A C 1
ATOM 639 O O . PRO A 1 77 ? 16.252 -13.698 0.571 1.00 48.44 77 PRO A O 1
#

Secondary structure (DSSP, 8-state):
--TT-PPPPHHHHHHHHHHHT--S-HHHHHHHHHHHHS-TT-TT---------STTSSHHHHHHHHHHHHHHHTT--

Foldseek 3Di:
DDPPPDDQDPVNVVVVVVLVVDPDPVVVLVVLLVLLVDDPPDPPRDPDDDQDDDPPPCSVSVVVSSVVSVVVSVPDD